Protein AF-A0A533RW78-F1 (afdb_monomer)

Solvent-accessible surface area (backbone atoms only — not comparable to full-atom values): 8841 Å² total; per-residue (Å²): 82,67,58,34,17,54,29,58,61,70,70,47,84,87,81,87,75,62,81,58,75,49,71,67,59,52,48,50,37,46,75,66,66,54,29,77,42,78,44,77,49,42,58,92,69,49,30,65,68,34,54,53,52,53,51,68,37,74,74,35,78,44,69,47,75,51,56,44,98,43,74,39,41,27,19,46,55,49,32,57,56,38,38,81,70,73,31,39,60,38,56,18,31,42,18,29,72,84,62,60,68,40,32,50,65,46,14,51,61,27,11,77,68,34,17,32,42,40,35,28,50,37,72,38,61,42,69,62,44,43,51,48,43,46,76,47,30,95,54,45,86,42,77,39,72,37,54,55,62,87,42,39,21,68,65,21,53,49,50,54,54,59,32,54,107

Structure (mmCIF, N/CA/C/O backbone):
data_AF-A0A533RW78-F1
#
_entry.id   AF-A0A533RW78-F1
#
loop_
_atom_site.group_PDB
_atom_site.id
_atom_site.type_symbol
_atom_site.label_atom_id
_atom_site.label_alt_id
_atom_site.label_comp_id
_atom_site.label_asym_id
_atom_site.label_entity_id
_atom_site.label_seq_id
_atom_site.pdbx_PDB_ins_code
_atom_site.Cartn_x
_atom_site.Cartn_y
_atom_site.Cartn_z
_atom_site.occupancy
_atom_site.B_iso_or_equiv
_atom_site.auth_seq_id
_atom_site.auth_comp_id
_atom_site.auth_asym_id
_atom_site.auth_atom_id
_atom_site.pdbx_PDB_model_num
ATOM 1 N N . LEU A 1 1 ? 0.880 6.338 2.289 1.00 74.19 1 LEU A N 1
ATOM 2 C CA . LEU A 1 1 ? 1.593 6.362 0.990 1.00 74.19 1 LEU A CA 1
ATOM 3 C C . LEU A 1 1 ? 0.796 5.598 -0.052 1.00 74.19 1 LEU A C 1
ATOM 5 O O . LEU A 1 1 ? 0.054 6.218 -0.788 1.00 74.19 1 LEU A O 1
ATOM 9 N N . VAL A 1 2 ? 0.833 4.264 -0.049 1.00 80.81 2 VAL A N 1
ATOM 10 C CA . VAL A 1 2 ? 0.069 3.449 -1.018 1.00 80.81 2 VAL A CA 1
ATOM 11 C C . VAL A 1 2 ? -1.444 3.458 -0.770 1.00 80.81 2 VAL A C 1
ATOM 13 O O . VAL A 1 2 ? -2.220 3.173 -1.666 1.00 80.81 2 VAL A O 1
ATOM 16 N N . ALA A 1 3 ? -1.866 3.866 0.430 1.00 85.06 3 ALA A N 1
ATOM 17 C CA . ALA A 1 3 ? -3.262 4.121 0.780 1.00 85.06 3 ALA A CA 1
ATOM 18 C C . ALA A 1 3 ? -3.830 5.410 0.164 1.00 85.06 3 ALA A C 1
ATOM 20 O O . ALA A 1 3 ? -5.040 5.579 0.089 1.00 85.06 3 ALA A O 1
ATOM 21 N N . SER A 1 4 ? -2.961 6.354 -0.213 1.00 85.56 4 SER A N 1
ATOM 22 C CA . SER A 1 4 ? -3.364 7.707 -0.603 1.00 85.56 4 SER A CA 1
ATOM 23 C C . SER A 1 4 ? -4.235 7.744 -1.869 1.00 85.56 4 SER A C 1
ATOM 25 O O . SER A 1 4 ? -5.220 8.478 -1.848 1.00 85.56 4 SER A O 1
ATOM 27 N N . PRO A 1 5 ? -3.965 6.952 -2.930 1.00 85.50 5 PRO A N 1
ATOM 28 C CA . PRO A 1 5 ? -4.857 6.869 -4.086 1.00 85.50 5 PRO A CA 1
ATOM 29 C C . PRO A 1 5 ? -6.253 6.356 -3.720 1.00 85.50 5 PRO A C 1
ATOM 31 O O . PRO A 1 5 ? -7.242 6.941 -4.154 1.00 85.50 5 PRO A O 1
ATOM 34 N N . LEU A 1 6 ? -6.323 5.304 -2.893 1.00 87.62 6 LEU A N 1
ATOM 35 C CA . LEU A 1 6 ? -7.575 4.727 -2.397 1.00 87.62 6 LEU A CA 1
ATOM 36 C C . LEU A 1 6 ? -8.380 5.771 -1.632 1.00 87.62 6 LEU A C 1
ATOM 38 O O . LEU A 1 6 ? -9.462 6.128 -2.080 1.00 87.62 6 LEU A O 1
ATOM 42 N N . ALA A 1 7 ? -7.802 6.326 -0.566 1.00 88.25 7 ALA A N 1
ATOM 43 C CA . ALA A 1 7 ? -8.438 7.339 0.273 1.00 88.25 7 ALA A CA 1
ATOM 44 C C . ALA A 1 7 ? -8.932 8.550 -0.532 1.00 88.25 7 ALA A C 1
ATOM 46 O O . ALA A 1 7 ? -10.041 9.034 -0.321 1.00 88.25 7 ALA A O 1
ATOM 47 N N . PHE A 1 8 ? -8.137 9.017 -1.502 1.00 87.81 8 PHE A N 1
ATOM 48 C CA . PHE A 1 8 ? -8.535 10.126 -2.366 1.00 87.81 8 PHE A CA 1
ATOM 49 C C . PHE A 1 8 ? -9.732 9.769 -3.256 1.00 87.81 8 PHE A C 1
ATOM 51 O O . PHE A 1 8 ? -10.660 10.563 -3.379 1.00 87.81 8 PHE A O 1
ATOM 58 N N . ALA A 1 9 ? -9.721 8.594 -3.893 1.00 88.19 9 ALA A N 1
ATOM 59 C CA . ALA A 1 9 ? -10.760 8.226 -4.852 1.00 88.19 9 ALA A CA 1
ATOM 60 C C . ALA A 1 9 ? -12.064 7.749 -4.193 1.00 88.19 9 ALA A C 1
ATOM 62 O O . ALA A 1 9 ? -13.117 7.823 -4.825 1.00 88.19 9 ALA A O 1
ATOM 63 N N . THR A 1 10 ? -11.996 7.210 -2.973 1.00 87.00 10 THR A N 1
ATOM 64 C CA . THR A 1 10 ? -13.157 6.694 -2.228 1.00 87.00 10 THR A CA 1
ATOM 65 C C . THR A 1 10 ? -13.711 7.705 -1.228 1.00 87.00 10 THR A C 1
ATOM 67 O O . THR A 1 10 ? -14.833 7.534 -0.762 1.00 87.00 10 THR A O 1
ATOM 70 N N . GLY A 1 11 ? -12.953 8.759 -0.903 1.00 87.81 11 GLY A N 1
ATOM 71 C CA . GLY A 1 11 ? -13.298 9.696 0.168 1.00 87.81 11 GLY A CA 1
ATOM 72 C C . GLY A 1 11 ? -13.119 9.102 1.569 1.00 87.81 11 GLY A C 1
ATOM 73 O O . GLY A 1 11 ? -13.568 9.697 2.546 1.00 87.81 11 GLY A O 1
ATOM 74 N N . GLU A 1 12 ? -12.482 7.934 1.683 1.00 89.44 12 GLU A N 1
ATOM 75 C CA . GLU A 1 12 ? -12.247 7.270 2.962 1.00 89.44 12 GLU A CA 1
ATOM 76 C C . GLU A 1 12 ? -11.115 7.965 3.737 1.00 89.44 12 GLU A C 1
ATOM 78 O O . GLU A 1 12 ? -10.046 8.229 3.175 1.00 89.44 12 GLU A O 1
ATOM 83 N N . PRO A 1 13 ? -11.300 8.250 5.037 1.00 90.69 13 PRO A N 1
ATOM 84 C CA . PRO A 1 13 ? -10.268 8.892 5.836 1.00 90.69 13 PRO A CA 1
ATOM 85 C C . PRO A 1 13 ? -9.097 7.940 6.112 1.00 90.69 13 PRO A C 1
ATOM 87 O O . PRO A 1 13 ? -9.279 6.767 6.433 1.00 90.69 13 PRO A O 1
ATOM 90 N N . ILE A 1 14 ? -7.873 8.473 6.074 1.00 90.75 14 ILE A N 1
ATOM 91 C CA . ILE A 1 14 ? -6.694 7.782 6.609 1.00 90.75 14 ILE A CA 1
ATOM 92 C C . ILE A 1 14 ? -6.569 8.138 8.088 1.00 90.75 14 ILE A C 1
ATOM 94 O O . ILE A 1 14 ? -6.309 9.291 8.430 1.00 90.75 14 ILE A O 1
ATOM 98 N N . VAL A 1 15 ? -6.706 7.138 8.956 1.00 90.62 15 VAL A N 1
ATOM 99 C CA . VAL A 1 15 ? -6.556 7.290 10.407 1.00 90.62 15 VAL A CA 1
ATOM 100 C C . VAL A 1 15 ? -5.213 6.713 10.842 1.00 90.62 15 VAL A C 1
ATOM 102 O O . VAL A 1 15 ? -4.876 5.576 10.512 1.00 90.62 15 VAL A O 1
ATOM 105 N N . LEU A 1 16 ? -4.432 7.502 11.580 1.00 90.69 16 LEU A N 1
ATOM 106 C CA . LEU A 1 16 ? -3.193 7.037 12.196 1.00 90.69 16 LEU A CA 1
ATOM 107 C C . LEU A 1 16 ? -3.505 6.487 13.584 1.00 90.69 16 LEU A C 1
ATOM 109 O O . LEU A 1 16 ? -4.092 7.183 14.405 1.00 90.69 16 LEU A O 1
ATOM 113 N N . VAL A 1 17 ? -3.098 5.245 13.834 1.00 90.25 17 VAL A N 1
ATOM 114 C CA . VAL A 1 17 ? -3.295 4.573 15.121 1.00 90.25 17 VAL A CA 1
ATOM 115 C C . VAL A 1 17 ? -1.998 4.591 15.937 1.00 90.25 17 VAL A C 1
ATOM 117 O O . VAL A 1 17 ? -0.931 4.292 15.388 1.00 90.25 17 VAL A O 1
ATOM 120 N N . PRO A 1 18 ? -2.054 4.915 17.239 1.00 87.62 18 PRO A N 1
ATOM 121 C CA . PRO A 1 18 ? -0.917 4.726 18.128 1.00 87.62 18 PRO A CA 1
ATOM 122 C C . PRO A 1 18 ? -0.625 3.227 18.359 1.00 87.62 18 PRO A C 1
ATOM 124 O O . PRO A 1 18 ? -1.478 2.377 18.091 1.00 87.62 18 PRO A O 1
ATOM 127 N N . PRO A 1 19 ? 0.565 2.868 18.889 1.00 86.25 19 PRO A N 1
ATOM 128 C CA . PRO A 1 19 ? 0.923 1.473 19.191 1.00 86.25 19 PRO A CA 1
ATOM 129 C C . PRO A 1 19 ? -0.066 0.758 20.126 1.00 86.25 19 PRO A C 1
ATOM 131 O O . PRO A 1 19 ? -0.226 -0.464 20.052 1.00 86.25 19 PRO A O 1
ATOM 134 N N . THR A 1 20 ? -0.740 1.539 20.971 1.00 89.50 20 THR A N 1
ATOM 135 C CA . THR A 1 20 ? -1.853 1.131 21.828 1.00 89.50 20 THR A CA 1
ATOM 136 C C . THR A 1 20 ? -3.064 1.965 21.445 1.00 89.50 20 THR A C 1
ATOM 138 O O . THR A 1 20 ? -2.937 3.181 21.335 1.00 89.50 20 THR A O 1
ATOM 141 N N . LEU A 1 21 ? -4.222 1.331 21.254 1.00 90.94 21 LEU A N 1
ATOM 142 C CA . LEU A 1 21 ? -5.449 2.022 20.861 1.00 90.94 21 LEU A CA 1
ATOM 143 C C . LEU A 1 21 ? -5.861 3.019 21.951 1.00 90.94 21 LEU A C 1
ATOM 145 O O . LEU A 1 21 ? -6.058 2.632 23.103 1.00 90.94 21 LEU A O 1
ATOM 149 N N . ASP A 1 22 ? -5.980 4.292 21.583 1.00 93.06 22 ASP A N 1
ATOM 150 C CA . ASP A 1 22 ? -6.351 5.368 22.495 1.00 93.06 22 ASP A CA 1
ATOM 151 C C . ASP A 1 22 ? -7.837 5.747 22.374 1.00 93.06 22 ASP A C 1
ATOM 153 O O . ASP A 1 22 ? -8.559 5.372 21.439 1.00 93.06 22 ASP A O 1
ATOM 157 N N . ALA A 1 23 ? -8.312 6.502 23.365 1.00 92.06 23 ALA A N 1
ATOM 158 C CA . ALA A 1 23 ? -9.695 6.959 23.407 1.00 92.06 23 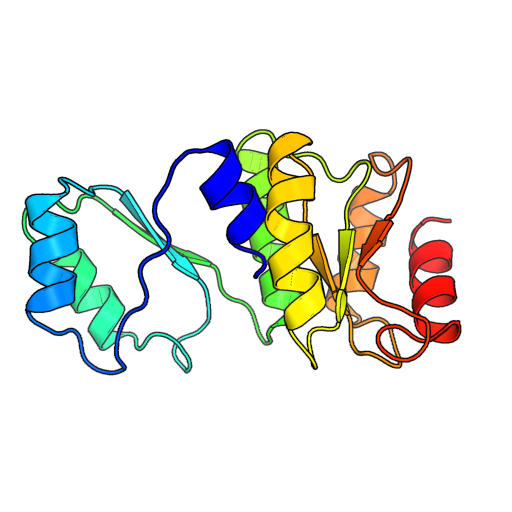ALA A CA 1
ATOM 159 C C . ALA A 1 23 ? -10.017 7.927 22.258 1.00 92.06 23 ALA A C 1
ATOM 161 O O . ALA A 1 23 ? -11.135 7.911 21.752 1.00 92.06 23 ALA A O 1
ATOM 162 N N . ALA A 1 24 ? -9.045 8.734 21.818 1.00 92.06 24 ALA A N 1
ATOM 163 C CA . ALA A 1 24 ? -9.233 9.694 20.734 1.00 92.06 24 ALA A CA 1
ATOM 164 C C . ALA A 1 24 ? -9.518 8.993 19.398 1.00 92.06 24 ALA A C 1
ATOM 166 O O . ALA A 1 24 ? -10.492 9.333 18.725 1.00 92.06 24 ALA A O 1
ATOM 167 N N . THR A 1 25 ? -8.737 7.967 19.046 1.00 92.00 25 THR A N 1
ATOM 168 C CA . THR A 1 25 ? -8.965 7.187 17.823 1.00 92.00 25 THR A CA 1
ATOM 169 C C . THR A 1 25 ? -10.286 6.428 17.892 1.00 92.00 25 THR A C 1
ATOM 171 O O . THR A 1 25 ? -11.055 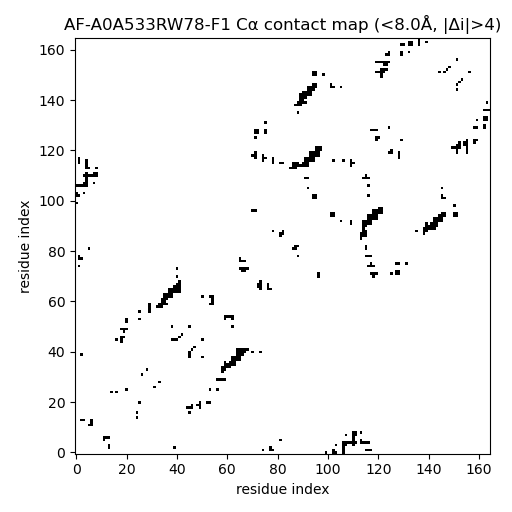6.425 16.933 1.00 92.00 25 THR A O 1
ATOM 174 N N . SER A 1 26 ? -10.595 5.844 19.051 1.00 91.50 26 SER A N 1
ATOM 175 C CA . SER A 1 26 ? -11.856 5.128 19.273 1.00 91.50 26 SER A CA 1
ATOM 176 C C . SER A 1 26 ? -13.072 6.052 19.123 1.00 91.50 26 SER A C 1
ATOM 178 O O . SER A 1 26 ? -14.048 5.700 18.458 1.00 91.50 26 SER A O 1
ATOM 180 N N . ALA A 1 27 ? -13.005 7.261 19.687 1.00 92.88 27 ALA A N 1
ATOM 181 C CA . ALA A 1 27 ? -14.059 8.267 19.575 1.00 92.88 27 ALA A CA 1
ATOM 182 C C . ALA A 1 27 ? -14.205 8.795 18.143 1.00 92.88 27 ALA A C 1
ATOM 184 O O . ALA A 1 27 ? -15.323 9.014 17.687 1.00 92.88 27 ALA A O 1
ATOM 185 N N . PHE A 1 28 ? -13.099 8.956 17.410 1.00 93.19 28 PHE A N 1
ATOM 186 C CA . PHE A 1 28 ? -13.146 9.351 16.003 1.00 93.19 28 PHE A CA 1
ATOM 187 C C . PHE A 1 28 ? -13.842 8.295 15.134 1.00 93.19 28 PHE A C 1
ATOM 189 O O . PHE A 1 28 ? -14.696 8.635 14.321 1.00 93.19 28 PHE A O 1
ATOM 196 N N . ILE A 1 29 ? -13.515 7.015 15.330 1.00 92.00 29 ILE A N 1
ATOM 197 C CA . ILE A 1 29 ? -14.093 5.905 14.556 1.00 92.00 29 ILE A CA 1
ATOM 198 C C . ILE A 1 29 ? -15.589 5.762 14.839 1.00 92.00 29 ILE A C 1
ATOM 200 O O . ILE A 1 29 ? -16.398 5.739 13.913 1.00 92.00 29 ILE A O 1
ATOM 204 N N . THR A 1 30 ? -15.957 5.721 16.120 1.00 93.12 30 THR A N 1
ATOM 205 C CA . THR A 1 30 ? -17.352 5.554 16.549 1.00 93.12 30 THR A CA 1
ATOM 206 C C . THR A 1 30 ? -18.202 6.791 16.253 1.00 93.12 30 THR A C 1
ATOM 208 O O . THR A 1 30 ? -19.295 6.670 15.708 1.00 93.12 30 THR A O 1
ATOM 211 N N . GLY A 1 31 ? -17.688 7.990 16.539 1.00 91.81 31 GLY A N 1
ATOM 212 C CA . GLY A 1 31 ? -18.367 9.258 16.265 1.00 91.81 31 GLY A CA 1
ATOM 213 C C . GLY A 1 31 ? -18.476 9.582 14.774 1.00 91.81 31 GLY A C 1
ATOM 214 O O . GLY A 1 31 ? -19.444 10.212 14.357 1.00 91.81 31 GLY A O 1
ATOM 215 N N . GLY A 1 32 ? -17.517 9.121 13.967 1.00 88.81 32 GLY A N 1
ATOM 216 C CA . GLY A 1 32 ? -17.552 9.217 12.507 1.00 88.81 32 GLY A CA 1
ATOM 217 C C . GLY A 1 32 ? -18.421 8.154 11.828 1.00 88.81 32 GLY A C 1
ATOM 218 O O . GLY A 1 32 ? -18.608 8.223 10.617 1.00 88.81 32 GLY A O 1
ATOM 219 N N . GLY A 1 33 ? -18.941 7.175 12.580 1.00 90.69 33 GLY A N 1
ATOM 220 C CA . GLY A 1 33 ? -19.759 6.089 12.039 1.00 90.69 33 GLY A CA 1
ATOM 221 C C . GLY A 1 33 ? -19.002 5.169 11.078 1.00 90.69 33 GLY A C 1
ATOM 222 O O . GLY A 1 33 ? -19.603 4.649 10.140 1.00 90.69 33 GLY A O 1
ATOM 223 N N . LEU A 1 34 ? -17.691 4.989 11.271 1.00 92.56 34 LEU A N 1
ATOM 224 C CA . LEU A 1 34 ? -16.868 4.136 10.413 1.00 92.56 34 LEU A CA 1
ATOM 225 C C . LEU A 1 34 ? -17.099 2.661 10.769 1.00 92.56 34 LEU A C 1
ATOM 227 O O . LEU A 1 34 ? -16.759 2.232 11.870 1.00 92.56 34 LEU A O 1
ATOM 231 N N . GLN A 1 35 ? -17.669 1.896 9.837 1.00 93.12 35 GLN A N 1
ATOM 232 C CA . GLN A 1 35 ? -18.101 0.512 10.084 1.00 93.12 35 GLN A CA 1
ATOM 233 C C . GLN A 1 35 ? -17.109 -0.521 9.541 1.00 93.12 35 GLN A C 1
ATOM 235 O O . GLN A 1 35 ? -16.764 -1.478 10.233 1.00 93.12 35 GLN A O 1
ATOM 240 N N . ASP A 1 36 ? -16.610 -0.293 8.325 1.00 93.12 36 ASP A N 1
ATOM 241 C CA . ASP A 1 36 ? -15.681 -1.189 7.644 1.00 93.12 36 ASP A CA 1
ATOM 242 C C . ASP A 1 36 ? -14.274 -0.594 7.650 1.00 93.12 36 ASP A C 1
ATOM 244 O O . ASP A 1 36 ? -13.982 0.409 6.992 1.00 93.12 36 ASP A O 1
ATOM 248 N N . LEU A 1 37 ? -13.385 -1.208 8.428 1.00 94.00 37 LEU A N 1
ATOM 249 C CA . LEU A 1 37 ? -12.031 -0.717 8.642 1.00 94.00 37 LEU A CA 1
ATOM 250 C C . LEU A 1 37 ? -11.025 -1.582 7.884 1.00 94.00 37 LEU A C 1
ATOM 252 O O . LEU A 1 37 ? -10.982 -2.802 8.033 1.00 94.00 37 LEU A O 1
ATOM 256 N N . THR A 1 38 ? -10.151 -0.940 7.110 1.00 94.69 38 THR A N 1
ATOM 257 C CA . THR A 1 38 ? -9.015 -1.608 6.462 1.00 94.69 38 THR A CA 1
ATOM 258 C C . THR A 1 38 ? -7.712 -1.175 7.124 1.00 94.69 38 THR A C 1
ATOM 260 O O . THR A 1 38 ? -7.257 -0.043 6.968 1.00 94.69 38 THR A O 1
ATOM 263 N N . VAL A 1 39 ? -7.083 -2.090 7.856 1.00 93.75 39 VAL A N 1
ATOM 264 C CA . VAL A 1 39 ? -5.769 -1.894 8.471 1.00 93.75 39 VAL A CA 1
ATOM 265 C C . VAL A 1 39 ? -4.683 -2.165 7.436 1.00 93.75 39 VAL A C 1
ATOM 267 O O . VAL A 1 39 ? -4.588 -3.264 6.892 1.00 93.75 39 VAL A O 1
ATOM 270 N N . LEU A 1 40 ? -3.821 -1.180 7.197 1.00 91.00 40 LEU A N 1
ATOM 271 C CA . LEU A 1 40 ? -2.694 -1.307 6.277 1.00 91.00 40 LEU A CA 1
ATOM 272 C C . LEU A 1 40 ? -1.388 -1.514 7.042 1.00 91.00 40 LEU A C 1
ATOM 274 O O . LEU A 1 40 ? -1.013 -0.701 7.887 1.00 91.00 40 LEU A O 1
ATOM 278 N N . GLY A 1 41 ? -0.670 -2.580 6.700 1.00 87.44 41 GLY A N 1
ATOM 279 C CA . GLY A 1 41 ? 0.608 -2.936 7.310 1.00 87.44 41 GLY A CA 1
ATOM 280 C C . GLY A 1 41 ? 0.516 -4.099 8.297 1.00 87.44 41 GLY A C 1
ATOM 281 O O . GLY A 1 41 ? -0.552 -4.484 8.778 1.00 87.44 41 GLY A O 1
ATOM 282 N N . GLY A 1 42 ? 1.672 -4.710 8.559 1.00 88.81 42 GLY A N 1
ATOM 283 C CA . GLY A 1 42 ? 1.789 -5.885 9.422 1.00 88.81 42 GLY A CA 1
ATOM 284 C C . GLY A 1 42 ? 1.628 -5.573 10.912 1.00 88.81 42 GLY A C 1
ATOM 285 O O . GLY A 1 42 ? 1.457 -4.422 11.327 1.00 88.81 42 GLY A O 1
ATOM 286 N N . THR A 1 43 ? 1.735 -6.613 11.738 1.00 89.75 43 THR A N 1
ATOM 287 C CA . THR A 1 43 ? 1.612 -6.524 13.205 1.00 89.75 43 THR A CA 1
ATOM 288 C C . THR A 1 43 ? 2.697 -5.674 13.866 1.00 89.75 43 THR A C 1
ATOM 290 O O . THR A 1 43 ? 2.469 -5.142 14.947 1.00 89.75 43 THR A O 1
ATOM 293 N N . GLY A 1 44 ? 3.846 -5.494 13.207 1.00 84.88 44 GLY A N 1
ATOM 294 C CA . GLY A 1 44 ? 4.899 -4.579 13.656 1.00 84.88 44 GLY A CA 1
ATOM 295 C C . GLY A 1 44 ? 4.563 -3.092 13.486 1.00 84.88 44 GLY A C 1
ATOM 296 O O . GLY A 1 44 ? 5.203 -2.260 14.118 1.00 84.88 44 GLY A O 1
ATOM 297 N N . SER A 1 45 ? 3.575 -2.744 12.651 1.00 86.81 45 SER A N 1
ATOM 298 C CA . SER A 1 45 ? 3.105 -1.359 12.470 1.00 86.81 45 SER A CA 1
ATOM 299 C C . SER A 1 45 ? 1.790 -1.108 13.201 1.00 86.81 45 SER A C 1
ATOM 301 O O . SER A 1 45 ? 1.658 -0.109 13.89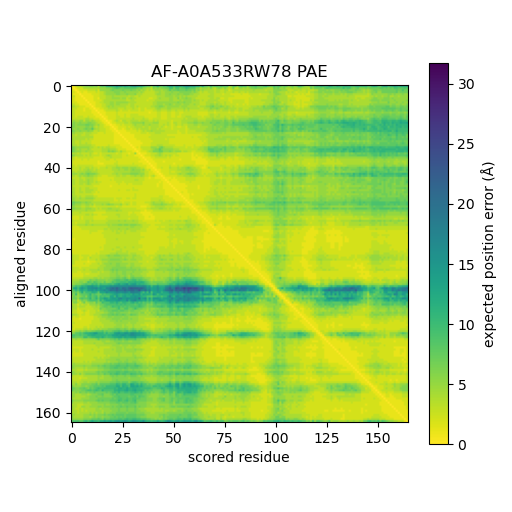7 1.00 86.81 45 SER A O 1
ATOM 303 N N . VAL A 1 46 ? 0.835 -2.033 13.076 1.00 90.38 46 VAL A N 1
ATOM 304 C CA . VAL A 1 46 ? -0.429 -2.006 13.821 1.00 90.38 46 VAL A CA 1
ATOM 305 C C . VAL A 1 46 ? -0.579 -3.341 14.520 1.00 90.38 46 VAL A C 1
ATOM 307 O O . VAL A 1 46 ? -0.823 -4.351 13.856 1.00 90.38 46 VAL A O 1
ATOM 310 N N . SER A 1 47 ? -0.431 -3.354 15.842 1.00 93.25 47 SER A N 1
ATOM 311 C CA . SER A 1 47 ? -0.436 -4.589 16.627 1.00 93.25 47 SER A CA 1
ATOM 312 C C . SER A 1 47 ? -1.748 -5.369 16.474 1.00 93.25 47 SER A C 1
ATOM 314 O O . SER A 1 47 ? -2.796 -4.822 16.117 1.00 93.25 47 SER A O 1
ATOM 316 N N . ALA A 1 48 ? -1.699 -6.677 16.743 1.00 92.69 48 ALA A N 1
ATOM 317 C CA . ALA A 1 48 ? -2.906 -7.502 16.769 1.00 92.69 48 ALA A CA 1
ATOM 318 C C . ALA A 1 48 ? -3.895 -7.005 17.838 1.00 92.69 48 ALA A C 1
ATOM 320 O O . ALA A 1 48 ? -5.092 -6.970 17.585 1.00 92.69 48 ALA A O 1
ATOM 321 N N . ALA A 1 49 ? -3.385 -6.533 18.982 1.00 92.88 49 ALA A N 1
ATOM 322 C CA . ALA A 1 49 ? -4.197 -5.955 20.048 1.00 92.88 49 ALA A CA 1
ATOM 323 C C . ALA A 1 49 ? -4.963 -4.706 19.589 1.00 92.88 49 ALA A C 1
ATOM 325 O O . ALA A 1 49 ? -6.147 -4.585 19.888 1.00 92.88 49 ALA A O 1
ATOM 326 N N . VAL A 1 50 ? -4.327 -3.811 18.820 1.00 93.62 50 VAL A N 1
ATOM 327 C CA . VAL A 1 50 ? -5.015 -2.645 18.244 1.00 93.62 50 VAL A CA 1
ATOM 328 C C . VAL A 1 50 ? -6.106 -3.091 17.275 1.00 93.62 50 VAL A C 1
ATOM 330 O O . VAL A 1 50 ? -7.232 -2.630 17.398 1.00 93.62 50 VAL A O 1
ATOM 333 N N . ALA A 1 51 ? -5.821 -4.022 16.359 1.00 93.19 51 ALA A N 1
ATOM 334 C CA . ALA A 1 51 ? -6.827 -4.501 15.405 1.00 93.19 51 ALA A CA 1
ATOM 335 C C . ALA A 1 51 ? -8.027 -5.181 16.092 1.00 93.19 51 ALA A C 1
ATOM 337 O O . ALA A 1 51 ? -9.168 -4.916 15.721 1.00 93.19 51 ALA A O 1
ATOM 338 N N . SER A 1 52 ? -7.786 -5.996 17.123 1.00 93.44 52 SER A N 1
ATOM 339 C CA . SER A 1 52 ? -8.860 -6.587 17.929 1.00 93.44 52 SER A CA 1
ATOM 340 C C . SER A 1 52 ? -9.637 -5.532 18.718 1.00 93.44 52 SER A C 1
ATOM 342 O O . SER A 1 52 ? -10.856 -5.624 18.818 1.00 93.44 52 SER A O 1
ATOM 344 N N . GLY A 1 53 ? -8.952 -4.513 19.245 1.00 93.38 53 GLY A N 1
ATOM 345 C CA . GLY A 1 53 ? -9.591 -3.380 19.914 1.00 93.38 53 GLY A CA 1
ATOM 346 C C . GLY A 1 53 ? -10.511 -2.600 18.976 1.00 93.38 53 GLY A C 1
ATOM 347 O O . GLY A 1 53 ? -11.629 -2.283 19.361 1.00 93.38 53 GLY A O 1
ATOM 348 N N . LEU A 1 54 ? -10.078 -2.368 17.731 1.00 93.06 54 LEU A N 1
ATOM 349 C CA . LEU A 1 54 ? -10.891 -1.734 16.690 1.00 93.06 54 LEU A CA 1
ATOM 350 C C . LEU A 1 54 ? -12.139 -2.558 16.355 1.00 93.06 54 LEU A C 1
ATOM 352 O O . LEU A 1 54 ? -13.223 -1.998 16.252 1.00 93.06 54 LEU A O 1
ATOM 356 N N . ALA A 1 55 ? -12.000 -3.880 16.234 1.00 93.75 55 ALA A N 1
ATOM 357 C CA . ALA A 1 55 ? -13.123 -4.776 15.951 1.00 93.75 55 ALA A CA 1
ATOM 358 C C . ALA A 1 55 ? -14.145 -4.849 17.099 1.00 93.75 55 ALA A C 1
ATOM 360 O O . ALA A 1 55 ? -15.297 -5.202 16.871 1.00 93.75 55 ALA A O 1
ATOM 361 N N . ALA A 1 56 ? -13.731 -4.524 18.326 1.00 94.44 56 ALA A N 1
ATOM 362 C CA . ALA A 1 56 ? -14.604 -4.481 19.495 1.00 94.44 56 ALA A CA 1
ATOM 363 C C . ALA A 1 56 ? -15.318 -3.128 19.677 1.00 94.44 56 ALA A C 1
ATOM 365 O O . ALA A 1 56 ? -16.121 -2.986 20.603 1.00 94.44 56 ALA A O 1
ATOM 366 N N . LEU A 1 57 ? -15.024 -2.122 18.842 1.00 93.69 57 LEU A N 1
ATOM 367 C CA . LEU A 1 57 ? -15.662 -0.814 18.949 1.00 93.69 57 LEU A CA 1
ATOM 368 C C . LEU A 1 57 ? -17.143 -0.879 18.533 1.00 93.69 57 LEU A C 1
ATOM 370 O O . LEU A 1 57 ? -17.484 -1.539 17.550 1.00 93.69 57 LEU A O 1
ATOM 374 N N . PRO A 1 58 ? -18.036 -0.151 19.228 1.00 93.00 58 PRO A N 1
ATOM 375 C CA . PRO A 1 58 ? -19.440 -0.070 18.842 1.00 93.00 58 PRO A CA 1
ATOM 376 C C . PRO A 1 58 ? -19.618 0.454 17.412 1.00 93.00 58 PRO A C 1
ATOM 378 O O . PRO A 1 58 ? -19.078 1.499 17.060 1.00 93.00 58 PRO A O 1
ATOM 381 N N . GLY A 1 59 ? -20.411 -0.246 16.600 1.00 91.25 59 GLY A N 1
ATOM 382 C CA . GLY A 1 59 ? -20.714 0.154 15.221 1.00 91.25 59 GLY A CA 1
ATOM 383 C C . GLY A 1 59 ? -19.707 -0.319 14.169 1.00 91.25 59 GLY A C 1
ATOM 384 O O . GLY A 1 59 ? -20.010 -0.211 12.984 1.00 91.25 59 GLY A O 1
ATOM 385 N N . VAL A 1 60 ? -18.564 -0.888 14.569 1.00 95.00 60 VAL A N 1
ATOM 386 C CA . VAL A 1 60 ? -17.634 -1.540 13.637 1.00 95.00 60 VAL A CA 1
ATOM 387 C C . VAL A 1 60 ? -18.178 -2.917 13.260 1.00 95.00 60 VAL A C 1
ATOM 389 O O . VAL A 1 60 ? -18.471 -3.743 14.123 1.00 95.00 60 VAL A O 1
ATOM 392 N N . THR A 1 61 ? -18.324 -3.161 11.960 1.00 94.38 61 THR A N 1
ATOM 393 C CA . THR A 1 61 ? -18.862 -4.405 11.387 1.00 94.38 61 THR A CA 1
ATOM 394 C C . THR A 1 61 ? -17.768 -5.304 10.845 1.00 94.38 61 THR A C 1
ATOM 396 O O . THR A 1 61 ? -17.894 -6.528 10.897 1.00 94.38 61 THR A O 1
ATOM 399 N N . SER A 1 62 ? -16.686 -4.718 10.332 1.00 94.56 62 SER A N 1
ATOM 400 C CA . SER A 1 62 ? -15.571 -5.480 9.787 1.00 94.56 62 SER A CA 1
ATOM 401 C C . SER A 1 62 ? -14.232 -4.784 10.010 1.00 94.56 62 SER A C 1
ATOM 403 O O . SER A 1 62 ? -14.105 -3.561 9.950 1.00 94.56 62 SER A O 1
ATOM 405 N N . VAL A 1 63 ? -13.203 -5.593 10.269 1.00 95.00 63 VAL A N 1
ATOM 406 C CA . VAL A 1 63 ? -11.808 -5.149 10.301 1.00 95.00 63 VAL A CA 1
ATOM 407 C C . VAL A 1 63 ? -10.991 -6.107 9.448 1.00 95.00 63 VAL A C 1
ATOM 409 O O . VAL A 1 63 ? -10.739 -7.246 9.840 1.00 95.00 63 VAL A O 1
ATOM 412 N N . ALA A 1 64 ? -10.571 -5.642 8.277 1.00 94.62 64 ALA A N 1
ATOM 413 C CA . ALA A 1 64 ? -9.677 -6.371 7.388 1.00 94.62 64 ALA A CA 1
ATOM 414 C C . ALA A 1 64 ? -8.240 -5.867 7.552 1.00 94.62 64 ALA A C 1
ATOM 416 O O . ALA A 1 64 ? -8.010 -4.699 7.866 1.00 94.62 64 ALA A O 1
ATOM 417 N N . ARG A 1 65 ? -7.250 -6.731 7.309 1.00 94.62 65 ARG A N 1
ATOM 418 C CA . ARG A 1 65 ? -5.836 -6.340 7.273 1.00 94.62 65 ARG A CA 1
ATOM 419 C C . ARG A 1 65 ? -5.233 -6.650 5.915 1.00 94.62 65 ARG A C 1
ATOM 421 O O . ARG A 1 65 ? -5.298 -7.786 5.460 1.00 94.62 65 ARG A O 1
ATOM 428 N N . ILE A 1 66 ? -4.557 -5.661 5.341 1.00 94.94 66 ILE A N 1
ATOM 429 C CA . ILE A 1 66 ? -3.735 -5.818 4.144 1.00 94.94 66 ILE A CA 1
ATOM 430 C C . ILE A 1 66 ? -2.280 -5.630 4.551 1.00 94.94 66 ILE A C 1
ATOM 432 O O . ILE A 1 66 ? -1.845 -4.542 4.942 1.00 94.94 66 ILE A O 1
ATOM 436 N N . SER A 1 67 ? -1.518 -6.713 4.489 1.00 93.12 67 SER A N 1
ATOM 437 C CA . SER A 1 67 ? -0.104 -6.722 4.846 1.00 93.12 67 SER A CA 1
ATOM 438 C C . SER A 1 67 ? 0.616 -7.868 4.163 1.00 93.12 67 SER A C 1
ATOM 440 O O . SER A 1 67 ? 0.031 -8.932 3.982 1.00 93.12 67 SER A O 1
ATOM 442 N N . ALA A 1 68 ? 1.899 -7.679 3.880 1.00 93.81 68 ALA A N 1
ATOM 443 C CA . ALA A 1 68 ? 2.780 -8.735 3.402 1.00 93.81 68 ALA A CA 1
ATOM 444 C C . ALA A 1 68 ? 4.142 -8.677 4.116 1.00 93.81 68 ALA A C 1
ATOM 446 O O . ALA A 1 68 ? 4.324 -7.909 5.063 1.00 93.81 68 ALA A O 1
ATOM 447 N N . ALA A 1 69 ? 5.095 -9.496 3.660 1.00 91.94 69 ALA A N 1
ATOM 448 C CA . ALA A 1 69 ? 6.399 -9.692 4.301 1.00 91.94 69 ALA A CA 1
ATOM 449 C C . ALA A 1 69 ? 7.210 -8.397 4.500 1.00 91.94 69 ALA A C 1
ATOM 451 O O . ALA A 1 69 ? 7.939 -8.264 5.479 1.00 91.94 69 ALA A O 1
ATOM 452 N N . ASP A 1 70 ? 7.080 -7.435 3.587 1.00 91.50 70 ASP A N 1
ATOM 453 C CA . ASP A 1 70 ? 7.712 -6.126 3.696 1.00 91.50 70 ASP A CA 1
ATOM 454 C C . ASP A 1 70 ? 6.835 -5.021 3.079 1.00 91.50 70 ASP A C 1
ATOM 456 O O . ASP A 1 70 ? 5.723 -5.259 2.595 1.00 91.50 70 ASP A O 1
ATOM 460 N N . ARG A 1 71 ? 7.324 -3.776 3.111 1.00 90.38 71 ARG A N 1
ATOM 461 C CA . ARG A 1 71 ? 6.611 -2.608 2.560 1.00 90.38 71 ARG A CA 1
ATOM 462 C C . ARG A 1 71 ? 6.397 -2.676 1.046 1.00 90.38 71 ARG A C 1
ATOM 464 O O . ARG A 1 71 ? 5.442 -2.087 0.552 1.00 90.38 71 ARG A O 1
ATOM 471 N N . TYR A 1 72 ? 7.269 -3.374 0.324 1.00 93.44 72 TYR A N 1
ATOM 472 C CA . TYR A 1 72 ? 7.203 -3.497 -1.129 1.00 93.44 72 TYR A CA 1
ATOM 473 C C . TYR A 1 72 ? 6.139 -4.525 -1.505 1.00 93.44 72 TYR A C 1
ATOM 475 O O . TYR A 1 72 ? 5.223 -4.217 -2.261 1.00 93.44 72 TYR A O 1
ATOM 483 N N . ALA A 1 73 ? 6.159 -5.695 -0.867 1.00 94.44 73 ALA A N 1
ATOM 484 C CA . ALA A 1 73 ? 5.095 -6.685 -0.994 1.00 94.44 73 ALA A CA 1
ATOM 485 C C . ALA A 1 73 ? 3.741 -6.142 -0.496 1.00 94.44 73 ALA A C 1
ATOM 487 O O . ALA A 1 73 ? 2.708 -6.407 -1.098 1.00 94.44 73 ALA A O 1
ATOM 488 N N . THR A 1 74 ? 3.730 -5.318 0.558 1.00 93.94 74 THR A N 1
ATOM 489 C CA . THR A 1 74 ? 2.492 -4.668 1.023 1.00 93.94 74 THR A CA 1
ATOM 490 C C . THR A 1 74 ? 1.971 -3.668 -0.013 1.00 93.94 74 THR A C 1
ATOM 492 O O . THR A 1 74 ? 0.763 -3.551 -0.173 1.00 93.94 74 THR A O 1
ATOM 495 N N . SER A 1 75 ? 2.848 -2.972 -0.751 1.00 94.00 75 SER A N 1
ATOM 496 C CA . SER A 1 75 ? 2.410 -2.095 -1.849 1.00 94.00 75 SER A CA 1
ATOM 497 C C . SER A 1 75 ? 1.713 -2.862 -2.973 1.00 94.00 75 SER A C 1
ATOM 499 O O . SER A 1 75 ? 0.707 -2.381 -3.482 1.00 94.00 75 SER A O 1
ATOM 501 N N . VAL A 1 76 ? 2.182 -4.077 -3.282 1.00 96.31 76 VAL A N 1
ATOM 502 C CA . VAL A 1 76 ? 1.535 -4.980 -4.246 1.00 96.31 76 VAL A CA 1
ATOM 503 C C . VAL A 1 76 ? 0.164 -5.423 -3.733 1.00 96.31 76 VAL A C 1
ATOM 505 O O . VAL A 1 76 ? -0.827 -5.219 -4.420 1.00 96.31 76 VAL A O 1
ATOM 508 N N . ALA A 1 77 ? 0.076 -5.904 -2.490 1.00 96.19 77 ALA A N 1
ATOM 509 C CA . ALA A 1 77 ? -1.201 -6.331 -1.907 1.00 96.19 77 ALA A CA 1
ATOM 510 C C . ALA A 1 77 ? -2.243 -5.193 -1.852 1.00 96.19 77 ALA A C 1
ATOM 512 O O . ALA A 1 77 ? -3.438 -5.416 -2.026 1.00 96.19 77 ALA A O 1
ATOM 513 N N . VAL A 1 78 ? -1.801 -3.950 -1.624 1.00 94.38 78 VAL A N 1
ATOM 514 C CA . VAL A 1 78 ? -2.683 -2.772 -1.680 1.00 94.38 78 VAL A CA 1
ATOM 515 C C . VAL A 1 78 ? -3.108 -2.448 -3.114 1.00 94.38 78 VAL A C 1
ATOM 517 O O . VAL A 1 78 ? -4.250 -2.039 -3.311 1.00 94.38 78 VAL A O 1
ATOM 520 N N . ALA A 1 79 ? -2.232 -2.629 -4.105 1.00 94.88 79 ALA A N 1
ATOM 521 C CA . ALA A 1 79 ? -2.573 -2.448 -5.515 1.00 94.88 79 ALA A CA 1
ATOM 522 C C . ALA A 1 79 ? -3.626 -3.467 -5.980 1.00 94.88 79 ALA A C 1
ATOM 524 O O . ALA A 1 79 ? -4.631 -3.066 -6.560 1.00 94.88 79 ALA A O 1
ATOM 525 N N . GLU A 1 80 ? -3.457 -4.745 -5.637 1.00 95.50 80 GLU A N 1
ATOM 526 C CA . GLU A 1 80 ? -4.428 -5.815 -5.918 1.00 95.50 80 GLU A CA 1
ATOM 527 C C . GLU A 1 80 ? -5.774 -5.554 -5.223 1.00 95.50 80 GLU A C 1
ATOM 529 O O . GLU A 1 80 ? -6.843 -5.670 -5.824 1.00 95.50 80 GLU A O 1
ATOM 534 N N . TYR A 1 81 ? -5.740 -5.115 -3.961 1.00 94.62 81 TYR A N 1
ATOM 535 C CA . TYR A 1 81 ? -6.951 -4.699 -3.256 1.00 94.62 81 TYR A CA 1
ATOM 536 C C . TYR A 1 81 ? -7.651 -3.523 -3.952 1.00 94.62 81 TYR A C 1
ATOM 538 O O . TYR A 1 81 ? -8.877 -3.502 -4.060 1.00 94.62 81 TYR A O 1
ATOM 546 N N . ALA A 1 82 ? -6.888 -2.541 -4.436 1.00 93.44 82 ALA A N 1
ATOM 547 C CA . ALA A 1 82 ? -7.441 -1.399 -5.150 1.00 93.44 82 ALA A CA 1
ATOM 548 C C . ALA A 1 82 ? -8.032 -1.796 -6.509 1.00 93.44 82 ALA A C 1
ATOM 550 O O . ALA A 1 82 ? -9.083 -1.270 -6.884 1.00 93.44 82 ALA A O 1
ATOM 551 N N . GLU A 1 83 ? -7.408 -2.731 -7.227 1.00 94.69 83 GLU A N 1
ATOM 552 C CA . GLU A 1 83 ? -7.925 -3.281 -8.485 1.00 94.69 83 GLU A CA 1
ATOM 553 C C . GLU A 1 83 ? -9.319 -3.888 -8.294 1.00 94.69 83 GLU A C 1
ATOM 555 O O . GLU A 1 83 ? -10.249 -3.534 -9.021 1.00 94.69 83 GLU A O 1
ATOM 560 N N . GLY A 1 84 ? -9.517 -4.672 -7.228 1.00 93.69 84 GLY A N 1
ATOM 561 C CA . GLY A 1 84 ? -10.838 -5.188 -6.841 1.00 93.69 84 GLY A CA 1
ATOM 562 C C . GLY A 1 84 ? -11.881 -4.100 -6.540 1.00 93.69 84 GLY A C 1
ATOM 563 O O . GLY A 1 84 ? -13.081 -4.369 -6.520 1.00 93.69 84 GLY A O 1
ATOM 564 N N . ARG A 1 85 ? -11.443 -2.851 -6.350 1.00 92.38 85 ARG A N 1
ATOM 565 C CA . ARG A 1 85 ? -12.287 -1.662 -6.156 1.00 92.38 85 ARG A CA 1
ATOM 566 C C . ARG A 1 85 ? -12.334 -0.766 -7.395 1.00 92.38 85 ARG A C 1
ATOM 568 O O . ARG A 1 85 ? -12.711 0.402 -7.296 1.00 92.38 85 ARG A O 1
ATOM 575 N N . GLY A 1 86 ? -11.960 -1.278 -8.565 1.00 93.50 86 GLY A N 1
ATOM 576 C CA . GLY A 1 86 ? -12.015 -0.555 -9.835 1.00 93.50 86 GLY A CA 1
ATOM 577 C C . GLY A 1 86 ? -10.876 0.445 -10.023 1.00 93.50 86 GLY A C 1
ATOM 578 O O . GLY A 1 86 ? -11.089 1.502 -10.621 1.00 93.50 86 GLY A O 1
ATOM 579 N N . PHE A 1 87 ? -9.704 0.166 -9.451 1.00 95.12 87 PHE A N 1
ATOM 580 C CA . PHE A 1 87 ? -8.458 0.804 -9.870 1.00 95.12 87 PHE A CA 1
ATOM 581 C C . PHE A 1 87 ? -7.820 0.019 -11.017 1.00 95.12 87 PHE A C 1
ATOM 583 O O . PHE A 1 87 ? -8.111 -1.155 -11.217 1.00 95.12 87 PHE A O 1
ATOM 590 N N . THR A 1 88 ? -6.943 0.679 -11.764 1.00 95.94 88 THR A N 1
ATOM 591 C CA . THR A 1 88 ? -6.202 0.090 -12.877 1.00 95.94 88 THR A CA 1
ATOM 592 C C . THR A 1 88 ? -4.700 0.050 -12.600 1.00 95.94 88 THR A C 1
ATOM 594 O O . THR A 1 88 ? -4.143 0.897 -11.891 1.00 95.94 88 THR A O 1
ATOM 597 N N . TRP A 1 89 ? -4.041 -0.940 -13.196 1.00 95.81 89 TRP A N 1
ATOM 598 C CA . TRP A 1 89 ? -2.586 -0.999 -13.298 1.00 95.81 89 TRP A CA 1
ATOM 599 C C . TRP A 1 89 ? -2.059 -0.095 -14.418 1.00 95.81 89 TRP A C 1
ATOM 601 O O . TRP A 1 89 ? -0.881 0.253 -14.418 1.00 95.81 89 TRP A O 1
ATOM 611 N N . ASP A 1 90 ? -2.914 0.355 -15.338 1.00 95.31 90 ASP A N 1
ATOM 612 C CA . ASP A 1 90 ? -2.497 1.293 -16.370 1.00 95.31 90 ASP A CA 1
ATOM 613 C C . ASP A 1 90 ? -2.118 2.658 -15.778 1.00 95.31 90 ASP A C 1
ATOM 615 O O . ASP A 1 90 ? -2.797 3.213 -14.907 1.00 95.31 90 ASP A O 1
ATOM 619 N N . GLY A 1 91 ? -0.997 3.209 -16.238 1.00 92.81 91 GLY A N 1
ATOM 620 C CA . GLY A 1 91 ? -0.453 4.455 -15.718 1.00 92.81 91 GLY A CA 1
ATOM 621 C C . GLY A 1 91 ? -0.031 4.370 -14.250 1.00 92.81 91 GLY A C 1
ATOM 622 O O . GLY A 1 91 ? -0.012 5.412 -13.579 1.00 92.81 91 GLY A O 1
ATOM 623 N N . LEU A 1 92 ? 0.268 3.169 -13.729 1.00 94.38 92 LEU A N 1
ATOM 624 C CA . LEU A 1 92 ? 0.703 2.985 -12.343 1.00 94.38 92 LEU A CA 1
ATOM 625 C C . LEU A 1 92 ? 1.908 3.867 -12.013 1.00 94.38 92 LEU A C 1
ATOM 627 O O . LEU A 1 92 ? 2.733 4.194 -12.870 1.00 94.38 92 LEU A O 1
ATOM 631 N N . ALA A 1 93 ? 2.026 4.237 -10.745 1.00 93.31 93 ALA A N 1
ATOM 632 C CA . ALA A 1 93 ? 3.178 4.977 -10.270 1.00 93.31 93 ALA A CA 1
ATOM 633 C C . ALA A 1 93 ? 4.153 4.074 -9.523 1.00 93.31 93 ALA A C 1
ATOM 635 O O . ALA A 1 93 ? 3.742 3.254 -8.706 1.00 93.31 93 ALA A O 1
ATOM 636 N N . VAL A 1 94 ? 5.445 4.292 -9.735 1.00 92.00 94 VAL A N 1
ATOM 637 C CA . VAL A 1 94 ? 6.523 3.696 -8.947 1.00 92.00 94 VAL A CA 1
ATOM 638 C C . VAL A 1 94 ? 7.200 4.802 -8.148 1.00 92.00 94 VAL A C 1
ATOM 640 O O . VAL A 1 94 ? 7.642 5.802 -8.714 1.00 92.00 94 VAL A O 1
ATOM 643 N N . ALA A 1 95 ? 7.278 4.625 -6.832 1.00 90.62 95 ALA A N 1
ATOM 644 C CA . ALA A 1 95 ? 7.943 5.547 -5.913 1.00 90.62 95 ALA A CA 1
ATOM 645 C C . ALA A 1 95 ? 8.957 4.803 -5.035 1.00 90.62 95 ALA A C 1
ATOM 647 O O . ALA A 1 95 ? 8.822 3.602 -4.798 1.00 90.62 95 ALA A O 1
ATOM 648 N N . THR A 1 96 ? 9.963 5.498 -4.502 1.00 87.81 96 THR A N 1
ATOM 649 C CA . THR A 1 96 ? 10.878 4.867 -3.540 1.00 87.81 96 THR A CA 1
ATOM 650 C C . THR A 1 96 ? 10.189 4.601 -2.199 1.00 87.81 96 THR A C 1
ATOM 652 O O . THR A 1 96 ? 9.492 5.452 -1.641 1.00 87.81 96 THR A O 1
ATOM 655 N N . GLY A 1 97 ? 10.397 3.400 -1.658 1.00 81.38 97 GLY A N 1
ATOM 656 C CA . GLY A 1 97 ? 9.953 3.022 -0.316 1.00 81.38 97 GLY A CA 1
ATOM 657 C C . GLY A 1 97 ? 10.918 3.439 0.800 1.00 81.38 97 GLY A C 1
ATOM 658 O O . GLY A 1 97 ? 10.712 3.022 1.941 1.00 81.38 97 GLY A O 1
ATOM 659 N N . GLU A 1 98 ? 11.976 4.197 0.496 1.00 81.69 98 GLU A N 1
ATOM 660 C CA . GLU A 1 98 ? 13.032 4.588 1.447 1.00 81.69 98 GLU A CA 1
ATOM 661 C C . GLU A 1 98 ? 12.911 6.045 1.907 1.00 81.69 98 GLU A C 1
ATOM 663 O O . GLU A 1 98 ? 13.120 6.339 3.083 1.00 81.69 98 GLU A O 1
ATOM 668 N N . LYS A 1 99 ? 12.545 6.954 0.994 1.00 70.12 99 LYS A N 1
ATOM 669 C CA . LYS A 1 99 ? 12.312 8.376 1.277 1.00 70.12 99 LYS A CA 1
ATOM 670 C C . LYS A 1 99 ? 10.933 8.754 0.753 1.00 70.12 99 LYS A C 1
ATOM 672 O O . LYS A 1 99 ? 10.670 8.704 -0.439 1.00 70.12 99 LYS A O 1
ATOM 677 N N . TYR A 1 100 ? 10.035 9.124 1.654 1.00 65.19 100 TYR A N 1
ATOM 678 C CA . TYR A 1 100 ? 8.599 9.120 1.374 1.00 65.19 100 TYR A CA 1
ATOM 679 C C . TYR A 1 100 ? 7.938 10.404 0.818 1.00 65.19 100 TYR A C 1
ATOM 681 O O . TYR A 1 100 ? 6.714 10.354 0.657 1.00 65.19 100 TYR A O 1
ATOM 689 N N . PRO A 1 101 ? 8.623 11.541 0.533 1.00 61.41 101 PRO A N 1
ATOM 690 C CA . PRO A 1 101 ? 7.904 12.755 0.135 1.00 61.41 101 PRO A CA 1
ATOM 691 C C . PRO A 1 101 ? 7.226 12.601 -1.234 1.00 61.41 101 PRO A C 1
ATOM 693 O O . PRO A 1 101 ? 6.083 13.023 -1.404 1.00 61.41 101 PRO A O 1
ATOM 696 N N . ASP A 1 102 ? 7.871 11.904 -2.172 1.00 61.62 102 ASP A N 1
ATOM 697 C CA . ASP A 1 102 ? 7.385 11.786 -3.552 1.00 61.62 102 ASP A CA 1
ATOM 698 C C . ASP A 1 102 ? 6.171 10.848 -3.658 1.00 61.62 102 ASP A C 1
ATOM 700 O O . ASP A 1 102 ? 5.213 11.127 -4.381 1.00 61.62 102 ASP A O 1
ATOM 704 N N . ALA A 1 103 ? 6.159 9.770 -2.865 1.00 61.97 103 ALA A N 1
ATOM 705 C CA . ALA A 1 103 ? 5.024 8.852 -2.769 1.00 61.97 103 ALA A CA 1
ATOM 706 C C . ALA A 1 103 ? 3.794 9.511 -2.119 1.00 61.97 103 ALA A C 1
ATOM 708 O O . ALA A 1 103 ? 2.660 9.176 -2.462 1.00 61.97 103 ALA A O 1
ATOM 709 N N . LEU A 1 104 ? 4.002 10.438 -1.176 1.00 65.94 104 LEU A N 1
ATOM 710 C CA . LEU A 1 104 ? 2.913 11.173 -0.531 1.00 65.94 104 LEU A CA 1
ATOM 711 C C . LEU A 1 104 ? 2.295 12.198 -1.490 1.00 65.94 104 LEU A C 1
ATOM 713 O O . LEU A 1 104 ? 1.074 12.240 -1.625 1.00 65.94 104 LEU A O 1
ATOM 717 N N . ALA A 1 105 ? 3.128 12.972 -2.190 1.00 65.69 105 ALA A N 1
ATOM 718 C CA . ALA A 1 105 ? 2.666 13.984 -3.139 1.00 65.69 105 ALA A CA 1
ATOM 719 C C . ALA A 1 105 ? 1.996 13.366 -4.381 1.00 65.69 105 ALA A C 1
ATOM 721 O O . ALA A 1 105 ? 0.970 13.860 -4.850 1.00 65.69 105 ALA A O 1
ATOM 722 N N . GLY A 1 106 ? 2.536 12.258 -4.899 1.00 67.81 106 GLY A N 1
ATOM 723 C CA . GLY A 1 106 ? 1.987 11.595 -6.084 1.00 67.81 106 GLY A CA 1
ATOM 724 C C . GLY A 1 106 ? 0.772 10.699 -5.820 1.00 67.81 106 GLY A C 1
ATOM 725 O O . GLY A 1 106 ? 0.084 10.323 -6.768 1.00 67.81 106 GLY A O 1
ATOM 726 N N . GLY A 1 107 ? 0.452 10.392 -4.559 1.00 76.12 107 GLY A N 1
ATOM 727 C CA . GLY A 1 107 ? -0.702 9.558 -4.208 1.00 76.12 107 GLY A CA 1
ATOM 728 C C . GLY A 1 107 ? -2.044 10.146 -4.664 1.00 76.12 107 GLY A C 1
ATOM 729 O O . GLY A 1 107 ? -2.863 9.430 -5.235 1.00 76.12 107 GLY A O 1
ATOM 730 N N . CYS A 1 108 ? -2.251 11.457 -4.494 1.00 77.50 108 CYS A N 1
ATOM 731 C CA . CYS A 1 108 ? -3.477 12.135 -4.942 1.00 77.50 108 CYS A CA 1
ATOM 732 C C . CYS A 1 108 ? -3.610 12.144 -6.473 1.00 77.50 108 CYS A C 1
ATOM 734 O O . CYS A 1 108 ? -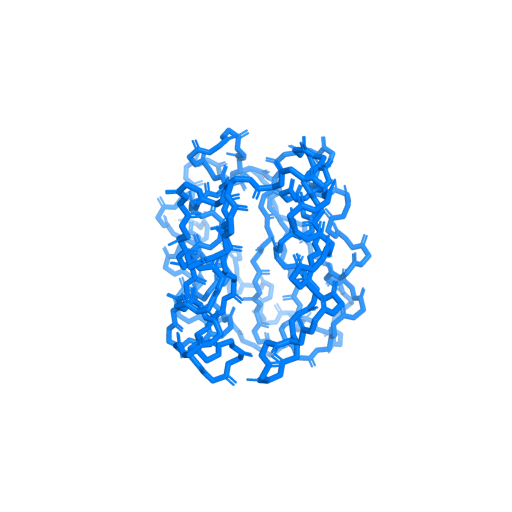4.707 11.987 -7.009 1.00 77.50 108 CYS A O 1
ATOM 736 N N . LEU A 1 109 ? -2.485 12.290 -7.183 1.00 82.06 109 LEU A N 1
ATOM 737 C CA . LEU A 1 109 ? -2.452 12.250 -8.645 1.00 82.06 109 LEU A CA 1
ATOM 738 C C . LEU A 1 109 ? -2.931 10.891 -9.174 1.00 82.06 109 LEU A C 1
ATOM 740 O O . LEU A 1 109 ? -3.737 10.848 -10.102 1.00 82.06 109 LEU A O 1
ATOM 744 N N . GLN A 1 110 ? -2.482 9.799 -8.554 1.00 87.94 110 GLN A N 1
ATOM 745 C CA . GLN A 1 110 ? -2.923 8.453 -8.923 1.00 87.94 110 GLN A CA 1
ATOM 746 C C . GLN A 1 110 ? -4.365 8.174 -8.487 1.00 87.94 110 GLN A C 1
ATOM 748 O O . GLN A 1 110 ? -5.116 7.554 -9.233 1.00 87.94 110 GLN A O 1
ATOM 753 N N . GLY A 1 111 ? -4.802 8.719 -7.346 1.00 85.00 111 GLY A N 1
ATOM 754 C CA . GLY A 1 111 ? -6.203 8.652 -6.922 1.00 85.00 111 GLY A CA 1
ATOM 755 C C . GLY A 1 111 ? -7.163 9.249 -7.956 1.00 85.00 111 GLY A C 1
ATOM 756 O O . GLY A 1 111 ? -8.187 8.642 -8.264 1.00 85.00 111 GLY A O 1
ATOM 757 N N . ARG A 1 112 ? -6.805 10.386 -8.573 1.00 87.75 112 ARG A N 1
ATOM 758 C CA . ARG A 1 112 ? -7.603 11.005 -9.650 1.00 87.75 112 ARG A CA 1
ATOM 759 C C . ARG A 1 112 ? -7.724 10.115 -10.890 1.00 87.75 112 ARG A C 1
ATOM 761 O O . ARG A 1 112 ? -8.772 10.112 -11.527 1.00 87.75 112 ARG A O 1
ATOM 768 N N . GLY A 1 113 ? -6.661 9.394 -11.240 1.00 89.25 113 GLY A N 1
ATOM 769 C CA . GLY A 1 113 ? -6.650 8.450 -12.361 1.00 89.25 113 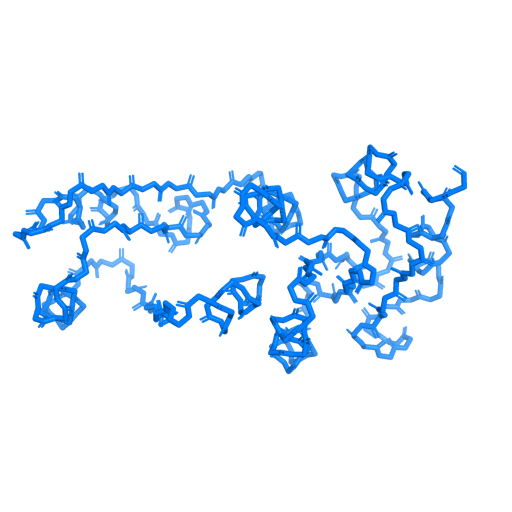GLY A CA 1
ATOM 770 C C . GLY A 1 113 ? -7.189 7.062 -12.014 1.00 89.25 113 GLY A C 1
ATOM 771 O O . GLY A 1 113 ? -7.242 6.213 -12.896 1.00 89.25 113 GLY A O 1
ATOM 772 N N . ARG A 1 114 ? -7.553 6.820 -10.744 1.00 92.56 114 ARG A N 1
ATOM 773 C CA . ARG A 1 114 ? -7.816 5.484 -10.188 1.00 92.56 114 ARG A CA 1
ATOM 774 C C . ARG A 1 114 ? -6.719 4.481 -10.551 1.00 92.56 114 ARG A C 1
ATOM 776 O O . ARG A 1 114 ? -7.006 3.332 -10.859 1.00 92.56 114 ARG A O 1
ATOM 783 N N . SER A 1 115 ? -5.462 4.904 -10.526 1.00 94.19 115 SER A N 1
ATOM 784 C CA . SER A 1 115 ? -4.318 4.041 -10.811 1.00 94.19 115 SER A CA 1
ATOM 785 C C . SER A 1 115 ? -3.546 3.709 -9.537 1.00 94.19 115 SER A C 1
ATOM 787 O O . SER A 1 115 ? -3.607 4.429 -8.534 1.00 94.19 115 SER A O 1
ATOM 789 N N . VAL A 1 116 ? -2.843 2.580 -9.543 1.00 93.81 116 VAL A N 1
ATOM 790 C CA . VAL A 1 116 ? -2.141 2.081 -8.351 1.00 93.81 116 VAL A CA 1
ATOM 791 C C . VAL A 1 116 ? -0.762 2.728 -8.158 1.00 93.81 116 VAL A C 1
ATOM 793 O O . VAL A 1 116 ? -0.201 3.362 -9.060 1.00 93.81 116 VAL A O 1
ATOM 796 N N . VAL A 1 117 ? -0.214 2.582 -6.947 1.00 92.94 117 VAL A N 1
ATOM 797 C CA . VAL A 1 117 ? 1.151 2.995 -6.584 1.00 92.94 117 VAL A CA 1
ATOM 798 C C . VAL A 1 117 ? 1.905 1.783 -6.047 1.00 92.94 117 VAL A C 1
ATOM 800 O O . VAL A 1 117 ? 1.487 1.191 -5.052 1.00 92.94 117 VAL A O 1
ATOM 803 N N . LEU A 1 118 ? 3.050 1.472 -6.647 1.00 93.81 118 LEU A N 1
ATOM 804 C CA . LEU A 1 118 ? 3.993 0.463 -6.173 1.00 93.81 118 LEU A CA 1
ATOM 805 C C . LEU A 1 118 ? 5.238 1.125 -5.581 1.00 93.81 118 LEU A C 1
ATOM 807 O O . LEU A 1 118 ? 5.653 2.215 -5.987 1.00 93.81 118 LEU A O 1
ATOM 811 N N . LEU A 1 119 ? 5.848 0.451 -4.609 1.00 92.25 119 LEU A N 1
ATOM 812 C CA . LEU A 1 119 ? 7.091 0.901 -3.992 1.00 92.25 119 LEU A CA 1
ATOM 813 C C . LEU A 1 119 ? 8.277 0.105 -4.530 1.00 92.25 119 LEU A C 1
ATOM 815 O O . LEU A 1 119 ? 8.211 -1.114 -4.609 1.00 92.25 119 LEU A O 1
ATOM 819 N N . THR A 1 120 ? 9.394 0.774 -4.794 1.00 91.75 120 THR A N 1
ATOM 820 C CA . THR A 1 120 ? 10.671 0.138 -5.151 1.00 91.75 120 THR A CA 1
ATOM 821 C C . THR A 1 120 ? 11.761 0.455 -4.128 1.00 91.75 120 THR A C 1
ATOM 823 O O . THR A 1 120 ? 11.646 1.436 -3.383 1.00 91.75 120 THR A O 1
ATOM 826 N N . ARG A 1 121 ? 12.836 -0.347 -4.092 1.00 87.50 121 ARG A N 1
ATOM 827 C CA . ARG A 1 121 ? 14.092 0.099 -3.465 1.00 87.50 121 ARG A CA 1
ATOM 828 C C . ARG A 1 121 ? 14.719 1.137 -4.388 1.00 87.50 121 ARG A C 1
ATOM 830 O O . ARG A 1 121 ? 14.563 1.048 -5.607 1.00 87.50 121 ARG A O 1
ATOM 837 N N . GLY A 1 122 ? 15.416 2.122 -3.826 1.00 80.56 122 GLY A N 1
ATOM 838 C CA . GLY A 1 122 ? 15.940 3.231 -4.628 1.00 80.56 122 GLY A CA 1
ATOM 839 C C . GLY A 1 122 ? 16.921 2.777 -5.712 1.00 80.56 122 GLY A C 1
ATOM 840 O O . GLY A 1 122 ? 16.977 3.375 -6.780 1.00 80.56 122 GLY A O 1
ATOM 841 N N . ALA A 1 123 ? 17.651 1.688 -5.458 1.00 83.88 123 ALA A N 1
ATOM 842 C CA . ALA A 1 123 ? 18.673 1.165 -6.360 1.00 83.88 123 ALA A CA 1
ATOM 843 C C . ALA A 1 123 ? 18.265 -0.082 -7.165 1.00 83.88 123 ALA A C 1
ATOM 845 O O . ALA A 1 123 ? 18.983 -0.417 -8.101 1.00 83.88 123 ALA A O 1
ATOM 846 N N . ALA A 1 124 ? 17.177 -0.774 -6.807 1.00 87.81 124 ALA A N 1
ATOM 847 C CA . ALA A 1 124 ? 16.819 -2.064 -7.405 1.00 87.81 124 ALA A CA 1
ATOM 848 C C . ALA A 1 124 ? 15.320 -2.363 -7.298 1.00 87.81 124 ALA A C 1
ATOM 850 O O . ALA A 1 124 ? 14.677 -2.000 -6.307 1.00 87.81 124 ALA A O 1
ATOM 851 N N . LEU A 1 125 ? 14.777 -3.099 -8.267 1.00 92.56 125 LEU A N 1
ATOM 852 C CA . LEU A 1 125 ? 13.390 -3.554 -8.223 1.00 92.56 125 LEU A CA 1
ATOM 853 C C . LEU A 1 125 ? 13.212 -4.716 -7.221 1.00 92.56 125 LEU A C 1
ATOM 855 O O . LEU A 1 125 ? 13.870 -5.751 -7.344 1.00 92.56 125 LEU A O 1
ATOM 859 N N . PRO A 1 126 ? 12.329 -4.601 -6.208 1.00 95.06 126 PRO A N 1
ATOM 860 C CA . PRO A 1 126 ? 11.996 -5.726 -5.341 1.00 95.06 126 PRO A CA 1
ATOM 861 C C . PRO A 1 126 ? 11.390 -6.894 -6.136 1.00 95.06 126 PRO A C 1
ATOM 863 O O . PRO A 1 126 ? 10.499 -6.651 -6.952 1.00 95.06 126 PRO A O 1
ATOM 866 N N . PRO A 1 127 ? 11.758 -8.159 -5.846 1.00 95.31 127 PRO A N 1
ATOM 867 C CA . PRO A 1 127 ? 11.222 -9.313 -6.573 1.00 95.31 127 PRO A CA 1
ATOM 868 C C . PRO A 1 127 ? 9.692 -9.409 -6.556 1.00 95.31 127 PRO A C 1
ATOM 870 O O . PRO A 1 127 ? 9.087 -9.728 -7.573 1.00 95.31 127 PRO A O 1
ATOM 873 N N . SER A 1 128 ? 9.054 -9.076 -5.427 1.00 96.19 128 SER A N 1
ATOM 874 C CA . SER A 1 128 ? 7.588 -9.052 -5.308 1.00 96.19 128 SER A CA 1
ATOM 875 C C . SER A 1 128 ? 6.932 -8.058 -6.267 1.00 96.19 128 SER A C 1
ATOM 877 O O . SER A 1 128 ? 5.872 -8.335 -6.816 1.00 96.19 128 SER A O 1
ATOM 879 N N . VAL A 1 129 ? 7.578 -6.916 -6.498 1.00 95.81 129 VAL A N 1
ATOM 880 C CA . VAL A 1 129 ? 7.076 -5.854 -7.376 1.00 95.81 129 VAL A CA 1
ATOM 881 C C . VAL A 1 129 ? 7.302 -6.231 -8.835 1.00 95.81 129 VAL A C 1
ATOM 883 O O . VAL A 1 129 ? 6.388 -6.086 -9.638 1.00 95.81 129 VAL A O 1
ATOM 886 N N . GLY A 1 130 ? 8.473 -6.776 -9.179 1.00 96.38 130 GLY A N 1
ATOM 887 C CA . GLY A 1 130 ? 8.740 -7.281 -10.531 1.00 96.38 130 GLY A CA 1
ATOM 888 C C . GLY A 1 130 ? 7.797 -8.416 -10.939 1.00 96.38 130 GLY A C 1
ATOM 889 O O . GLY A 1 130 ? 7.279 -8.416 -12.056 1.00 96.38 130 GLY A O 1
ATOM 890 N N . ALA A 1 131 ? 7.501 -9.336 -10.015 1.00 97.12 131 ALA A N 1
ATOM 891 C CA . ALA A 1 131 ? 6.523 -10.398 -10.243 1.00 97.12 131 ALA A CA 1
ATOM 892 C C . ALA A 1 131 ? 5.116 -9.835 -10.508 1.00 97.12 131 ALA A C 1
ATOM 894 O O . ALA A 1 131 ? 4.464 -10.259 -11.459 1.00 97.12 131 ALA A O 1
ATOM 895 N N . ALA A 1 132 ? 4.679 -8.844 -9.723 1.00 96.81 132 ALA A N 1
ATOM 896 C CA . ALA A 1 132 ? 3.396 -8.175 -9.931 1.00 96.81 132 ALA A CA 1
ATOM 897 C C . ALA A 1 132 ? 3.335 -7.446 -11.284 1.00 96.81 132 ALA A C 1
ATOM 899 O O . ALA A 1 132 ? 2.384 -7.622 -12.039 1.00 96.81 132 ALA A O 1
ATOM 900 N N . LEU A 1 133 ? 4.376 -6.690 -11.647 1.00 97.00 133 LEU A N 1
ATOM 901 C CA . LEU A 1 133 ? 4.453 -6.030 -12.956 1.00 97.00 133 LEU A CA 1
ATOM 902 C C . LEU A 1 133 ? 4.330 -7.040 -14.104 1.00 97.00 133 LEU A C 1
ATOM 904 O O . LEU A 1 133 ? 3.556 -6.821 -15.030 1.00 97.00 133 LEU A O 1
ATOM 908 N N . THR A 1 134 ? 5.022 -8.177 -13.998 1.00 97.31 134 THR A N 1
ATOM 909 C CA . THR A 1 134 ? 4.951 -9.251 -14.999 1.00 97.31 134 THR A CA 1
ATOM 910 C C . THR A 1 134 ? 3.546 -9.853 -15.080 1.00 97.31 134 THR A C 1
ATOM 912 O O . THR A 1 134 ? 3.032 -10.076 -16.176 1.00 97.31 134 THR A O 1
ATOM 915 N N . ALA A 1 135 ? 2.907 -10.103 -13.932 1.00 96.94 135 ALA A N 1
ATOM 916 C CA . ALA A 1 135 ? 1.572 -10.694 -13.858 1.00 96.94 135 ALA A CA 1
ATOM 917 C C . ALA A 1 135 ? 0.486 -9.784 -14.459 1.00 96.94 135 ALA A C 1
ATOM 919 O O . ALA A 1 135 ? -0.425 -10.276 -15.122 1.00 96.94 135 ALA A O 1
ATOM 920 N N . HIS A 1 136 ? 0.614 -8.465 -14.287 1.00 96.44 136 HIS A N 1
ATOM 921 C CA . HIS A 1 136 ? -0.362 -7.476 -14.756 1.00 96.44 136 HIS A CA 1
ATOM 922 C C . HIS A 1 136 ? 0.037 -6.785 -16.071 1.00 96.44 136 HIS A C 1
ATOM 924 O O . HIS A 1 136 ? -0.667 -5.883 -16.524 1.00 96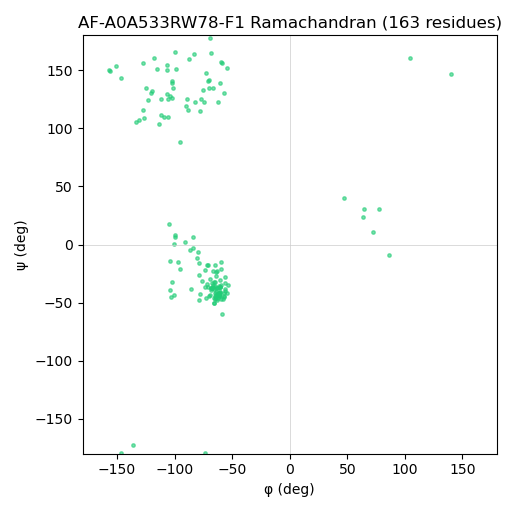.44 136 HIS A O 1
ATOM 930 N N . LYS A 1 137 ? 1.127 -7.213 -16.729 1.00 95.56 137 LYS A N 1
ATOM 931 C CA . LYS A 1 137 ? 1.726 -6.508 -17.879 1.00 95.56 137 LYS A CA 1
ATOM 932 C C . LYS A 1 137 ? 0.758 -6.195 -19.020 1.00 95.56 137 LYS A C 1
ATOM 934 O O . LYS A 1 137 ? 0.854 -5.141 -19.634 1.00 95.56 137 LYS A O 1
ATOM 939 N N . ALA A 1 138 ? -0.209 -7.077 -19.277 1.00 94.69 138 ALA A N 1
ATOM 940 C CA . ALA A 1 138 ? -1.200 -6.889 -20.337 1.00 94.69 138 ALA A CA 1
ATOM 941 C C . ALA A 1 138 ? -2.116 -5.670 -20.108 1.00 94.69 138 ALA A C 1
ATOM 943 O O . ALA A 1 138 ? -2.677 -5.142 -21.064 1.00 94.69 138 ALA A O 1
ATOM 944 N N . GLY A 1 139 ? -2.268 -5.231 -18.854 1.00 93.75 139 GLY A N 1
ATOM 945 C CA . GLY A 1 139 ? -3.061 -4.066 -18.465 1.00 93.75 139 GLY A CA 1
ATOM 946 C C . GLY A 1 139 ? -2.240 -2.799 -18.225 1.00 93.75 139 GLY A C 1
ATOM 947 O O . GLY A 1 139 ? -2.793 -1.827 -17.720 1.00 93.75 139 GLY A O 1
ATOM 948 N N . ILE A 1 140 ? -0.939 -2.798 -18.533 1.00 96.25 140 ILE A N 1
ATOM 949 C CA . ILE A 1 140 ? -0.029 -1.684 -18.239 1.00 96.25 140 ILE A CA 1
ATOM 950 C C . ILE A 1 140 ? 0.447 -1.067 -19.558 1.00 96.25 140 ILE A C 1
ATOM 952 O O . ILE A 1 140 ? 1.320 -1.620 -20.221 1.00 96.25 140 ILE A O 1
ATOM 956 N N . ALA A 1 141 ? -0.096 0.096 -19.936 1.00 93.62 141 ALA A N 1
ATOM 957 C CA . ALA A 1 141 ? 0.359 0.846 -21.113 1.00 93.62 141 ALA A CA 1
ATOM 958 C C . ALA A 1 141 ? 1.388 1.933 -20.759 1.00 93.62 141 ALA A C 1
ATOM 960 O O . ALA A 1 141 ? 2.158 2.369 -21.616 1.00 93.62 141 ALA A O 1
ATOM 961 N N . GLY A 1 142 ? 1.435 2.366 -19.497 1.00 92.44 142 GLY A N 1
ATOM 962 C CA . GLY A 1 142 ? 2.412 3.343 -19.028 1.00 92.44 142 GLY A CA 1
ATOM 963 C C . GLY A 1 142 ? 2.782 3.192 -17.558 1.00 92.44 142 GLY A C 1
ATOM 964 O O . GLY A 1 142 ? 1.988 2.738 -16.738 1.00 92.44 142 GLY A O 1
ATOM 965 N N . VAL A 1 143 ? 3.993 3.642 -17.222 1.00 94.12 143 VAL A N 1
ATOM 966 C CA . VAL A 1 143 ? 4.490 3.735 -15.844 1.00 94.12 143 VAL A CA 1
ATOM 967 C C . VAL A 1 143 ? 4.950 5.160 -15.566 1.00 94.12 143 VAL A C 1
ATOM 969 O O . VAL A 1 143 ? 5.658 5.774 -16.365 1.00 94.12 143 VAL A O 1
ATOM 972 N N . ARG A 1 144 ? 4.570 5.695 -14.406 1.00 92.75 144 ARG A N 1
ATOM 973 C CA . ARG A 1 144 ? 5.019 6.996 -13.907 1.00 92.75 144 ARG A CA 1
ATOM 974 C C . ARG A 1 144 ? 6.020 6.810 -12.774 1.00 92.75 144 ARG A C 1
ATOM 976 O O . ARG A 1 144 ? 5.700 6.218 -11.753 1.00 92.75 144 ARG A O 1
ATOM 983 N N . PHE A 1 145 ? 7.203 7.396 -12.888 1.00 91.06 145 PHE A N 1
ATOM 984 C CA . PHE A 1 145 ? 8.159 7.425 -11.781 1.00 91.06 145 PHE A CA 1
ATOM 985 C C . PHE A 1 145 ? 7.952 8.676 -10.925 1.00 91.06 145 PHE A C 1
ATOM 987 O O . PHE A 1 145 ? 8.074 9.802 -11.408 1.00 91.06 145 PHE A O 1
ATOM 994 N N . LEU A 1 146 ? 7.628 8.477 -9.649 1.00 87.44 146 LEU A N 1
ATOM 995 C CA . LEU A 1 146 ? 7.500 9.533 -8.649 1.00 87.44 146 LEU A CA 1
ATOM 996 C C . LEU A 1 146 ? 8.826 9.653 -7.897 1.00 87.44 146 LEU A C 1
ATOM 998 O O . LEU A 1 146 ? 9.050 8.986 -6.886 1.00 87.44 146 LEU A O 1
ATOM 1002 N N . GLY A 1 147 ? 9.715 10.474 -8.449 1.00 83.06 147 GLY A N 1
ATOM 1003 C CA . GLY A 1 147 ? 11.038 10.743 -7.896 1.00 83.06 147 GLY A CA 1
ATOM 1004 C C . GLY A 1 147 ? 12.117 10.826 -8.974 1.00 83.06 147 GLY A C 1
ATOM 1005 O O . GLY A 1 147 ? 12.068 10.152 -10.009 1.00 83.06 147 GLY A O 1
ATOM 1006 N N . GLY A 1 148 ? 13.109 11.685 -8.735 1.00 83.94 148 GLY A N 1
ATOM 1007 C CA . GLY A 1 148 ? 14.270 11.834 -9.615 1.00 83.94 148 GLY A CA 1
ATOM 1008 C C . GLY A 1 148 ? 15.203 10.616 -9.588 1.00 83.94 148 GLY A C 1
ATOM 1009 O O . GLY A 1 148 ? 15.015 9.691 -8.800 1.00 83.94 148 GLY A O 1
ATOM 1010 N N . ALA A 1 149 ? 16.260 10.647 -10.405 1.00 83.62 149 ALA A N 1
ATOM 1011 C CA . ALA A 1 149 ? 17.233 9.550 -10.526 1.00 83.62 149 ALA A CA 1
ATOM 1012 C C . ALA A 1 149 ? 17.956 9.191 -9.206 1.00 83.62 149 ALA A C 1
ATOM 1014 O O . ALA A 1 149 ? 18.472 8.091 -9.051 1.00 83.62 149 ALA A O 1
ATOM 1015 N N . VAL A 1 150 ? 17.983 10.118 -8.241 1.00 83.25 150 VAL A N 1
ATOM 1016 C CA . VAL A 1 150 ? 18.536 9.894 -6.892 1.00 83.25 150 VAL A CA 1
ATOM 1017 C C . VAL A 1 150 ? 17.591 9.064 -6.016 1.00 83.25 150 VAL A C 1
ATOM 1019 O O . VAL A 1 150 ? 18.041 8.335 -5.138 1.00 83.25 150 VAL A O 1
ATOM 1022 N N . ALA A 1 151 ? 16.280 9.194 -6.226 1.00 84.25 151 ALA A N 1
ATOM 1023 C CA . ALA A 1 151 ? 15.266 8.451 -5.487 1.00 84.25 151 ALA A CA 1
ATOM 1024 C C . 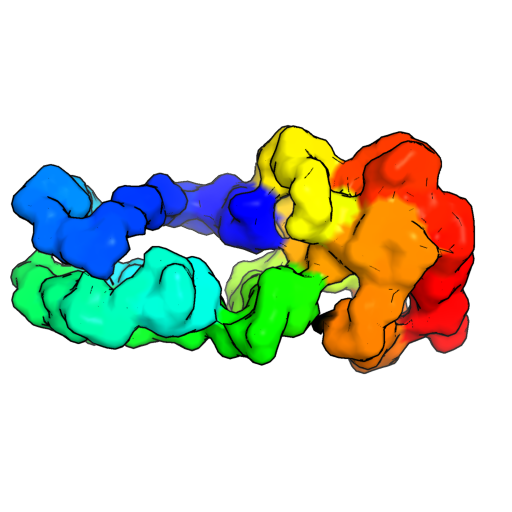ALA A 1 151 ? 15.008 7.079 -6.119 1.00 84.25 151 ALA A C 1
ATOM 1026 O O . ALA A 1 151 ? 14.805 6.106 -5.398 1.00 84.25 151 ALA A O 1
ATOM 1027 N N . ILE A 1 152 ? 15.019 7.020 -7.453 1.00 88.19 152 ILE A N 1
ATOM 1028 C CA . ILE A 1 152 ? 14.838 5.804 -8.244 1.00 88.19 152 ILE A CA 1
ATOM 1029 C C . ILE A 1 152 ? 15.927 5.800 -9.311 1.00 88.19 152 ILE A C 1
ATOM 1031 O O . ILE A 1 152 ? 15.852 6.578 -10.266 1.00 88.19 152 ILE A O 1
ATOM 1035 N N . SER A 1 153 ? 16.934 4.951 -9.123 1.00 90.44 153 SER A N 1
ATOM 1036 C CA . SER A 1 153 ? 18.078 4.831 -10.022 1.00 90.44 153 SER A CA 1
ATOM 1037 C C . SER A 1 153 ? 17.639 4.466 -11.438 1.00 90.44 153 SER A C 1
ATOM 1039 O O . SER A 1 153 ? 16.587 3.860 -11.648 1.00 90.44 153 SER A O 1
ATOM 1041 N N . GLU A 1 154 ? 18.474 4.794 -12.424 1.00 90.69 154 GLU A N 1
ATOM 1042 C CA . GLU A 1 154 ? 18.210 4.393 -13.808 1.00 90.69 154 GLU A CA 1
ATOM 1043 C C . GLU A 1 154 ? 18.149 2.867 -13.949 1.00 90.69 154 GLU A C 1
ATOM 1045 O O . GLU A 1 154 ? 17.277 2.355 -14.639 1.00 90.69 154 GLU A O 1
ATOM 1050 N N . ALA A 1 155 ? 18.989 2.137 -13.207 1.00 89.75 155 ALA A N 1
ATOM 1051 C CA . ALA A 1 155 ? 18.936 0.677 -13.155 1.00 89.75 155 ALA A CA 1
ATOM 1052 C C . ALA A 1 155 ? 17.562 0.169 -12.686 1.00 89.75 155 ALA A C 1
ATOM 1054 O O . ALA A 1 155 ? 16.957 -0.657 -13.357 1.00 89.75 155 ALA A O 1
ATOM 1055 N N . ALA A 1 156 ? 17.007 0.732 -11.606 1.00 90.44 156 ALA A N 1
ATOM 1056 C CA . ALA A 1 156 ? 15.682 0.343 -11.125 1.00 90.44 156 ALA A CA 1
ATOM 1057 C C . ALA A 1 156 ? 14.564 0.680 -12.130 1.00 90.44 156 ALA A C 1
ATOM 1059 O O . ALA A 1 156 ? 13.568 -0.036 -12.207 1.00 90.44 156 ALA A O 1
ATOM 1060 N N . ARG A 1 157 ? 14.705 1.761 -12.910 1.00 93.31 157 ARG A N 1
ATOM 1061 C CA . ARG A 1 157 ? 13.753 2.101 -13.983 1.00 93.31 157 ARG A CA 1
ATOM 1062 C C . ARG A 1 157 ? 13.831 1.105 -15.133 1.00 93.31 157 ARG A C 1
ATOM 1064 O O . ARG A 1 157 ? 12.789 0.684 -15.627 1.00 93.31 157 ARG A O 1
ATOM 1071 N N . VAL A 1 158 ? 15.044 0.724 -15.531 1.00 93.50 158 VAL A N 1
ATOM 1072 C CA . VAL A 1 158 ? 15.278 -0.312 -16.544 1.00 93.50 158 VAL A CA 1
ATOM 1073 C C . VAL A 1 158 ? 14.675 -1.639 -16.093 1.00 93.50 158 VAL A C 1
ATOM 1075 O O . VAL A 1 158 ? 13.895 -2.204 -16.851 1.00 93.50 158 VAL A O 1
ATOM 1078 N N . ASP A 1 159 ? 14.906 -2.063 -14.846 1.00 94.00 159 ASP A N 1
ATOM 1079 C CA . ASP A 1 159 ? 14.316 -3.290 -14.289 1.00 94.0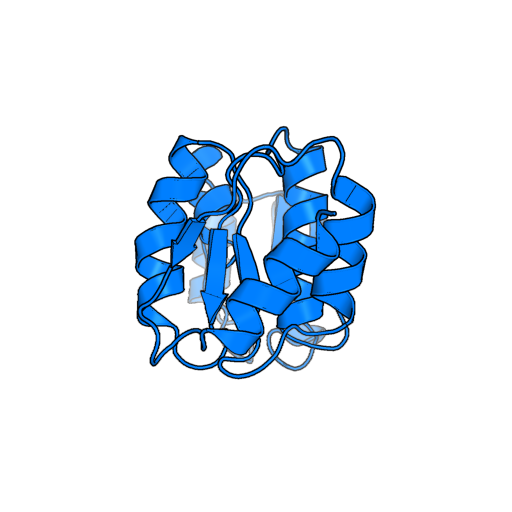0 159 ASP A CA 1
ATOM 1080 C C . ASP A 1 159 ? 12.777 -3.289 -14.377 1.00 94.00 159 ASP A C 1
ATOM 1082 O O . ASP A 1 159 ? 12.158 -4.309 -14.682 1.00 94.00 159 ASP A O 1
ATOM 1086 N N . VAL A 1 160 ? 12.138 -2.138 -14.121 1.00 93.50 160 VAL A N 1
ATOM 1087 C CA . VAL A 1 160 ? 10.677 -1.984 -14.246 1.00 93.50 160 VAL A CA 1
ATOM 1088 C C . VAL A 1 160 ? 10.223 -2.156 -15.692 1.00 93.50 160 VAL A C 1
ATOM 1090 O O . VAL A 1 160 ? 9.233 -2.842 -15.935 1.00 93.50 160 VAL A O 1
ATOM 1093 N N . TYR A 1 161 ? 10.926 -1.554 -16.653 1.00 93.44 161 TYR A N 1
ATOM 1094 C CA . TYR A 1 161 ? 10.587 -1.722 -18.065 1.00 93.44 161 TYR A CA 1
ATOM 1095 C C . TYR A 1 161 ? 10.851 -3.144 -18.555 1.00 93.44 161 TYR A C 1
ATOM 1097 O O . TYR A 1 161 ? 10.051 -3.666 -19.324 1.00 93.44 161 TYR A O 1
ATOM 1105 N N . ASP A 1 162 ? 11.922 -3.784 -18.091 1.00 93.44 162 ASP A N 1
ATOM 1106 C CA . ASP A 1 162 ? 12.237 -5.169 -18.431 1.00 93.44 162 ASP A CA 1
ATOM 1107 C C . ASP A 1 162 ? 11.170 -6.141 -17.914 1.00 93.44 162 ASP A C 1
ATOM 1109 O O . ASP A 1 162 ? 10.790 -7.061 -18.635 1.00 93.44 162 ASP A O 1
ATOM 1113 N N . ALA A 1 163 ? 10.602 -5.895 -16.728 1.00 92.88 163 ALA A N 1
ATOM 1114 C CA . ALA A 1 163 ? 9.478 -6.675 -16.201 1.00 92.88 163 ALA A CA 1
ATOM 1115 C C . ALA A 1 163 ? 8.177 -6.538 -17.025 1.00 92.88 163 ALA A C 1
ATOM 1117 O O . ALA A 1 163 ? 7.276 -7.365 -16.890 1.00 92.88 163 ALA A O 1
ATOM 1118 N N . LEU A 1 164 ? 8.065 -5.504 -17.866 1.00 92.56 164 LEU A N 1
ATOM 1119 C CA . LEU A 1 164 ? 6.895 -5.233 -18.711 1.00 92.56 164 LEU A CA 1
ATOM 1120 C C . LEU A 1 164 ? 7.077 -5.669 -20.173 1.00 92.56 164 LEU A C 1
ATOM 1122 O O . LEU A 1 164 ? 6.164 -5.474 -20.978 1.00 92.56 164 LEU A O 1
ATOM 1126 N N . ARG A 1 165 ? 8.232 -6.246 -20.521 1.00 87.56 165 ARG A N 1
ATOM 1127 C CA . ARG A 1 165 ? 8.507 -6.777 -21.863 1.00 87.56 165 ARG A CA 1
ATOM 1128 C C . ARG A 1 165 ? 7.835 -8.134 -22.136 1.00 87.56 165 ARG A C 1
ATOM 1130 O O . ARG A 1 165 ? 7.319 -8.823 -21.216 1.00 87.56 165 ARG A O 1
#

Secondary structure (DSSP, 8-state):
-TTHHHHHHH-----PPPSS--HHHHHHHHHTT--EEEEES-TTTS-HHHHHHHHTSTT--EEEEE--SSHHHHHHHHHHHHHTTT-EEEEEEEEESSS-HHHHHHHHHHHHHTEEEEEE-SSS--HHHHHHHHHHGGG-S-EEEES-TTTS-HHHHHHHHHTT-

Radius of gyration: 16.51 Å; Cα contacts (8 Å, |Δi|>4): 293; chains: 1; bounding box: 40×25×45 Å

Foldseek 3Di:
DQCLLVCLQVVPDDDQADQAHDPVSLCCCVVVLPAEAEAQEDCVRHNPNNQVVNCPRPNHNYYHYQYDPDPQLSLLSSQVVLVVVVAFQEQEEEFAPPDCPLVNVCSNVSSVVSYGYGHAHQEARDPSNLVSCLVRLVRYPDYHYRDDCRGHPPHRVVSSVVSND

Nearest PDB structures (foldseek):
  5j72-assembly1_A  TM=8.940E-01  e=6.310E-07  Clostridioides difficile 630
  5j6q-assembly1_A  TM=8.292E-01  e=1.715E-06  Clostridioides difficile 630
  3ks9-assembly3_B  TM=2.730E-01  e=5.230E+00  Homo s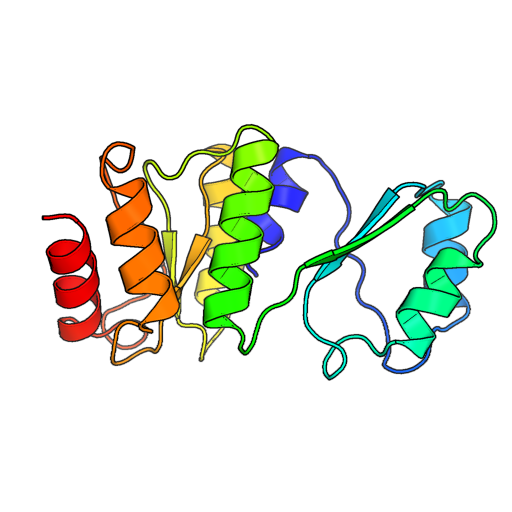apiens

Sequence (165 aa):
LVASPLAFATGEPIVLVPPTLDAATSAFITGGGLQDLTVLGGTGSVSAAVASGLAALPGVTSVARISAADRYATSVAVAEYAEGRGFTWDGLAVATGEKYPDALAGGCLQGRGRSVVLLTRGAALPPSVGAALTAHKAGIAGVRFLGGAVAISEAARVDVYDALR

Mean predicted aligned error: 4.61 Å

pLDDT: mean 89.99, std 7.07, range [61.41, 97.31]